Protein AF-A0A9D6CJR9-F1 (afdb_monomer)

Secondary structure (DSSP, 8-state):
--HHHHHHHHTT--GGGEEEEEEE-SS-TTSEEEEEEEEEEEETTEEEEEEEEEEEE--TT-TT--EEEEEEEEE-SSPPP-TTTT--------------

Radius of gyration: 18.56 Å; Cα contacts (8 Å, |Δi|>4): 143; chains: 1; bounding box: 64×43×35 Å

Sequence (100 aa):
MTRRAALDEITRLTTANYSSGPTADHSDPSKDVWVFGQVLEGTELGTVEVYIKLRLTQPAGAGRAAQGFVWSFHAAERPLRYPFRGGGRGGGGGGGRGGG

Mean predicted aligned error: 8.97 Å

Solvent-accessible surface area (backbone atoms only — not comparable to full-atom values): 6364 Å² total; per-residue (Å²): 138,54,74,66,59,52,51,59,53,61,74,65,63,48,69,55,25,33,44,50,62,79,38,65,30,93,92,43,67,94,38,53,30,35,34,33,42,46,80,44,71,84,44,101,82,39,71,43,50,31,36,33,34,35,31,74,43,68,57,88,89,44,80,90,50,66,52,76,46,78,78,43,78,44,75,45,93,58,91,82,57,39,86,59,54,78,86,68,96,80,81,86,76,90,82,82,89,88,88,136

Structure (mmCIF, N/CA/C/O backbone):
data_AF-A0A9D6CJR9-F1
#
_entry.id   AF-A0A9D6CJR9-F1
#
loop_
_atom_site.group_PDB
_atom_site.id
_atom_site.type_symbol
_atom_site.label_atom_id
_atom_site.label_alt_id
_atom_site.label_comp_id
_atom_site.label_asym_id
_atom_site.label_entity_id
_atom_site.label_seq_id
_atom_site.pdbx_PDB_ins_code
_atom_site.Cartn_x
_atom_site.Cartn_y
_atom_site.Cartn_z
_atom_site.occupancy
_atom_site.B_iso_or_equiv
_atom_site.auth_seq_id
_atom_site.auth_comp_id
_atom_site.auth_asym_id
_atom_site.auth_atom_id
_atom_site.pdbx_PDB_model_num
ATOM 1 N N . MET A 1 1 ? 4.309 7.241 15.537 1.00 69.69 1 MET A N 1
ATOM 2 C CA . MET A 1 1 ? 4.706 5.870 15.125 1.00 69.69 1 MET A CA 1
ATOM 3 C C . MET A 1 1 ? 6.213 5.826 14.896 1.00 69.69 1 MET A C 1
ATOM 5 O O . MET A 1 1 ? 6.743 6.753 14.296 1.00 69.69 1 MET A O 1
ATOM 9 N N . THR A 1 2 ? 6.917 4.802 15.388 1.00 83.62 2 THR A N 1
ATOM 10 C CA . THR A 1 2 ? 8.368 4.649 15.154 1.00 83.62 2 THR A CA 1
ATOM 11 C C . THR A 1 2 ? 8.640 3.942 13.823 1.00 83.62 2 THR A C 1
ATOM 13 O O . THR A 1 2 ? 7.790 3.214 13.311 1.00 83.62 2 THR A O 1
ATOM 16 N N . ARG A 1 3 ? 9.855 4.090 13.274 1.00 81.81 3 ARG A N 1
ATOM 17 C CA . ARG A 1 3 ? 10.273 3.393 12.041 1.00 81.81 3 ARG A CA 1
ATOM 18 C C . ARG A 1 3 ? 10.117 1.870 12.138 1.00 81.81 3 ARG A C 1
ATOM 20 O O . ARG A 1 3 ? 9.748 1.235 11.157 1.00 81.81 3 ARG A O 1
ATOM 27 N N . ARG A 1 4 ? 10.407 1.282 13.305 1.00 86.75 4 ARG A N 1
ATOM 28 C CA . ARG A 1 4 ? 10.284 -0.167 13.524 1.00 86.75 4 ARG A CA 1
ATOM 29 C C . ARG A 1 4 ? 8.828 -0.617 13.455 1.00 86.75 4 ARG A C 1
ATOM 31 O O . ARG A 1 4 ? 8.539 -1.545 12.714 1.00 86.75 4 ARG A O 1
ATOM 38 N N . ALA A 1 5 ? 7.936 0.096 14.141 1.00 84.31 5 ALA A N 1
ATOM 39 C CA . ALA A 1 5 ? 6.508 -0.191 14.088 1.00 84.31 5 ALA A CA 1
ATOM 40 C C . ALA A 1 5 ? 5.974 -0.107 12.648 1.00 84.31 5 ALA A C 1
ATOM 42 O O . ALA A 1 5 ? 5.208 -0.963 12.228 1.00 84.31 5 ALA A O 1
ATOM 43 N N . ALA A 1 6 ? 6.409 0.889 11.864 1.00 84.62 6 ALA A N 1
ATOM 44 C CA . ALA A 1 6 ? 5.978 1.023 10.469 1.00 84.62 6 ALA A CA 1
ATOM 45 C C . ALA A 1 6 ? 6.393 -0.182 9.614 1.00 84.62 6 ALA A C 1
ATOM 47 O O . ALA A 1 6 ? 5.610 -0.665 8.803 1.00 84.62 6 ALA A O 1
ATOM 48 N N . LEU A 1 7 ? 7.608 -0.702 9.817 1.00 87.31 7 LEU A N 1
ATOM 49 C CA . LEU A 1 7 ? 8.066 -1.914 9.136 1.00 87.31 7 LEU A CA 1
ATOM 50 C C . LEU A 1 7 ? 7.239 -3.142 9.530 1.00 87.31 7 LEU A C 1
ATOM 52 O O . LEU A 1 7 ? 6.897 -3.946 8.664 1.00 87.31 7 LEU A O 1
ATOM 56 N N . ASP A 1 8 ? 6.902 -3.277 10.812 1.00 90.06 8 ASP A N 1
ATOM 57 C CA . ASP A 1 8 ? 6.092 -4.396 11.300 1.00 90.06 8 ASP A CA 1
ATOM 58 C C . ASP A 1 8 ? 4.697 -4.391 10.662 1.00 90.06 8 ASP A C 1
ATOM 60 O O . ASP A 1 8 ? 4.220 -5.440 10.237 1.00 90.06 8 ASP A O 1
ATOM 64 N N . GLU A 1 9 ? 4.087 -3.219 10.485 1.00 90.81 9 GLU A N 1
ATOM 65 C CA . GLU A 1 9 ? 2.810 -3.098 9.771 1.00 90.81 9 GLU A CA 1
ATOM 66 C C . GLU A 1 9 ? 2.941 -3.364 8.264 1.00 90.81 9 GLU A C 1
ATOM 68 O O . GLU A 1 9 ? 2.171 -4.135 7.693 1.00 90.81 9 GLU A O 1
ATOM 73 N N . ILE A 1 10 ? 3.978 -2.832 7.612 1.00 90.75 10 ILE A N 1
ATOM 74 C CA . ILE A 1 10 ? 4.206 -3.038 6.171 1.00 90.75 10 ILE A CA 1
ATOM 75 C C . ILE A 1 10 ? 4.426 -4.518 5.835 1.00 90.75 10 ILE A C 1
ATOM 77 O O . ILE A 1 10 ? 3.963 -5.002 4.804 1.00 90.75 10 ILE A O 1
ATOM 81 N N . THR A 1 11 ? 5.105 -5.262 6.708 1.00 90.19 11 THR A N 1
ATOM 82 C CA . THR A 1 11 ? 5.322 -6.708 6.518 1.00 90.19 11 THR A CA 1
ATOM 83 C C . THR A 1 11 ? 4.067 -7.557 6.719 1.00 90.19 11 THR A C 1
ATOM 85 O O . THR A 1 11 ? 4.063 -8.724 6.330 1.00 90.19 11 THR A O 1
ATOM 88 N N . ARG A 1 12 ? 2.992 -6.986 7.273 1.00 91.19 12 ARG A N 1
ATOM 89 C CA . ARG A 1 12 ? 1.685 -7.640 7.440 1.00 91.19 12 ARG A CA 1
ATOM 90 C C . ARG A 1 12 ? 0.715 -7.349 6.299 1.00 91.19 12 ARG A C 1
ATOM 92 O O . ARG A 1 12 ? -0.387 -7.895 6.300 1.00 91.19 12 ARG A O 1
ATOM 99 N N . LEU A 1 13 ? 1.096 -6.503 5.339 1.00 92.44 13 LEU A N 1
ATOM 100 C CA . LEU A 1 13 ? 0.239 -6.173 4.207 1.00 92.44 13 LEU A CA 1
ATOM 101 C C . LEU A 1 13 ? -0.129 -7.424 3.410 1.00 92.44 13 LEU A C 1
ATOM 103 O O . LEU A 1 13 ? 0.707 -8.263 3.077 1.00 92.44 13 LEU A O 1
ATOM 107 N N . THR A 1 14 ? -1.405 -7.507 3.062 1.00 92.69 14 THR A N 1
ATOM 108 C CA . THR A 1 14 ? -1.977 -8.573 2.241 1.00 92.69 14 THR A CA 1
ATOM 109 C C . THR A 1 14 ? -2.626 -7.993 0.988 1.00 92.69 14 THR A C 1
ATOM 111 O O . THR A 1 14 ? -2.754 -6.779 0.823 1.00 92.69 14 THR A O 1
ATOM 114 N N . THR A 1 15 ? -3.115 -8.859 0.103 1.00 93.38 15 THR A N 1
ATOM 115 C CA . THR A 1 15 ? -3.911 -8.437 -1.060 1.00 93.38 15 THR A CA 1
ATOM 116 C C . THR A 1 15 ? -5.187 -7.692 -0.666 1.00 93.38 15 THR A C 1
ATOM 118 O O . THR A 1 15 ? -5.635 -6.834 -1.417 1.00 93.38 15 THR A O 1
ATOM 121 N N . ALA A 1 16 ? -5.749 -7.931 0.523 1.00 95.44 16 ALA A N 1
ATOM 122 C CA . ALA A 1 16 ? -6.908 -7.183 1.014 1.00 95.44 16 ALA A CA 1
ATOM 123 C C . ALA A 1 16 ? -6.576 -5.720 1.362 1.00 95.44 16 ALA A C 1
ATOM 125 O O . ALA A 1 16 ? -7.477 -4.884 1.418 1.00 95.44 16 ALA A O 1
ATOM 126 N N . ASN A 1 17 ? -5.295 -5.410 1.577 1.00 96.00 17 ASN A N 1
ATOM 127 C CA . ASN A 1 17 ? -4.800 -4.057 1.818 1.00 96.00 17 ASN A CA 1
ATOM 128 C C . ASN A 1 17 ? -4.498 -3.304 0.521 1.00 96.00 17 ASN A C 1
ATOM 130 O O . ASN A 1 17 ? -4.240 -2.107 0.559 1.00 96.00 17 ASN A O 1
ATOM 134 N N . TYR A 1 18 ? -4.487 -3.979 -0.627 1.00 95.81 18 TYR A N 1
ATOM 135 C CA . TYR A 1 18 ? -4.185 -3.334 -1.896 1.00 95.81 18 TYR A CA 1
ATOM 136 C C . TYR A 1 18 ? -5.289 -2.342 -2.277 1.00 95.81 18 TYR A C 1
ATOM 138 O O . TYR A 1 18 ? -6.476 -2.679 -2.244 1.00 95.81 18 TYR A O 1
ATOM 146 N N . SER A 1 19 ? -4.876 -1.139 -2.678 1.00 96.62 19 SER A N 1
ATOM 147 C CA . SER A 1 19 ? -5.767 -0.079 -3.146 1.00 96.62 19 SER A CA 1
ATOM 148 C C . SER A 1 19 ? -5.625 0.152 -4.650 1.00 96.62 19 SER A C 1
ATOM 150 O O . SER A 1 19 ? -6.606 0.079 -5.392 1.00 96.62 19 SER A O 1
ATOM 152 N N . SER A 1 20 ? -4.407 0.426 -5.124 1.00 95.44 20 SER A N 1
ATOM 153 C CA . SER A 1 20 ? -4.137 0.689 -6.543 1.00 95.44 20 SER A CA 1
ATOM 154 C C . SER A 1 20 ? -2.690 0.382 -6.934 1.00 95.44 20 SER A C 1
ATOM 156 O O . SER A 1 20 ? -1.813 0.233 -6.083 1.00 95.44 20 SER A O 1
ATOM 158 N N . GLY A 1 21 ? -2.443 0.279 -8.239 1.00 93.75 21 GLY A N 1
ATOM 159 C CA . GLY A 1 21 ? -1.145 -0.051 -8.814 1.00 93.75 21 GLY A CA 1
ATOM 160 C C . GLY A 1 21 ? -1.192 -1.294 -9.721 1.00 93.75 21 GLY A C 1
ATOM 161 O O . GLY A 1 21 ? -2.260 -1.832 -9.989 1.00 93.75 21 GLY A O 1
ATOM 162 N N . PRO A 1 22 ? -0.044 -1.775 -10.207 1.00 93.12 22 PRO A N 1
ATOM 163 C CA . PRO A 1 22 ? 1.152 -0.962 -10.385 1.00 93.12 22 PRO A CA 1
ATOM 164 C C . PRO A 1 22 ? 0.835 0.300 -11.201 1.00 93.12 22 PRO A C 1
ATOM 166 O O . PRO A 1 22 ? 0.043 0.269 -12.142 1.00 93.12 22 PRO A O 1
ATOM 169 N N . THR A 1 23 ? 1.417 1.426 -10.809 1.00 91.62 23 THR A N 1
ATOM 170 C CA . THR A 1 23 ? 1.452 2.643 -11.628 1.00 91.62 23 THR A CA 1
ATOM 171 C C . THR A 1 23 ? 2.899 3.054 -11.812 1.00 91.62 23 THR A C 1
ATOM 173 O O . THR A 1 23 ? 3.681 2.909 -10.873 1.00 91.62 23 THR A O 1
ATOM 176 N N . ALA A 1 24 ? 3.232 3.603 -12.979 1.00 89.56 24 ALA A N 1
ATOM 177 C CA . ALA A 1 24 ? 4.545 4.186 -13.211 1.00 89.56 24 ALA A CA 1
ATOM 178 C C . ALA A 1 24 ? 4.818 5.277 -12.175 1.00 89.56 24 ALA A C 1
ATOM 180 O O . ALA A 1 24 ? 3.949 6.107 -11.879 1.00 89.56 24 ALA A O 1
ATOM 181 N N . ASP A 1 25 ? 6.016 5.270 -11.608 1.00 84.56 25 ASP A N 1
ATOM 182 C CA . ASP A 1 25 ? 6.386 6.310 -10.681 1.00 84.56 25 ASP A CA 1
ATOM 183 C C . ASP A 1 25 ? 6.629 7.651 -11.392 1.00 84.56 25 ASP A C 1
ATOM 185 O O . ASP A 1 25 ? 7.233 7.718 -12.460 1.00 84.56 25 ASP A O 1
ATOM 189 N N . HIS A 1 26 ? 6.172 8.741 -10.773 1.00 81.19 26 HIS A N 1
ATOM 190 C CA . HIS A 1 26 ? 6.290 10.089 -11.328 1.00 81.19 26 HIS A CA 1
ATOM 191 C C . HIS A 1 26 ? 7.740 10.556 -11.503 1.00 81.19 26 HIS A C 1
ATOM 193 O O . HIS A 1 26 ? 8.031 11.288 -12.446 1.00 81.19 26 HIS A O 1
ATOM 199 N N . SER A 1 27 ? 8.633 10.163 -10.595 1.00 81.38 27 SER A N 1
ATOM 200 C CA . SER A 1 27 ? 10.048 10.535 -10.621 1.00 81.38 27 SER A CA 1
ATOM 201 C C . SER A 1 27 ? 10.868 9.605 -11.511 1.00 81.38 27 SER A C 1
ATOM 203 O O . SER A 1 27 ? 11.939 9.988 -11.977 1.00 81.38 27 SER A O 1
ATOM 205 N N . ASP A 1 28 ? 10.395 8.377 -11.723 1.00 82.00 28 ASP A N 1
ATOM 206 C CA . ASP A 1 28 ? 11.049 7.391 -12.577 1.00 82.00 28 ASP A CA 1
ATOM 207 C C . ASP A 1 28 ? 10.020 6.422 -13.187 1.00 82.00 28 ASP A C 1
ATOM 209 O O . ASP A 1 28 ? 9.670 5.414 -12.563 1.00 82.00 28 ASP A O 1
ATOM 213 N N . PRO A 1 29 ? 9.578 6.677 -14.431 1.00 86.00 29 PRO A N 1
ATOM 214 C CA . PRO A 1 29 ? 8.568 5.859 -15.096 1.00 86.00 29 PRO A CA 1
ATOM 215 C C . PRO A 1 29 ? 8.984 4.405 -15.347 1.00 86.00 29 PRO A C 1
ATOM 217 O O . PRO A 1 29 ? 8.133 3.585 -15.677 1.00 86.00 29 PRO A O 1
ATOM 220 N N . SER A 1 30 ? 10.271 4.063 -15.202 1.00 84.69 30 SER A N 1
ATOM 221 C CA . SER A 1 30 ? 10.749 2.676 -15.307 1.00 84.69 30 SER A CA 1
ATOM 222 C C . SER A 1 30 ? 10.434 1.835 -14.065 1.00 84.69 30 SER A C 1
ATOM 224 O O . SER A 1 30 ? 10.711 0.634 -14.032 1.00 84.69 30 SER A O 1
ATOM 226 N N . LYS A 1 31 ? 9.896 2.464 -13.016 1.00 85.06 31 LYS A N 1
ATOM 227 C CA . LYS A 1 31 ? 9.611 1.842 -11.728 1.00 85.06 31 LYS A CA 1
ATOM 228 C C . LYS A 1 31 ? 8.114 1.801 -11.487 1.00 85.06 31 LYS A C 1
ATOM 230 O O . LYS A 1 31 ? 7.447 2.829 -11.518 1.00 85.06 31 LYS A O 1
ATOM 235 N N . ASP A 1 32 ? 7.629 0.625 -11.120 1.00 92.75 32 ASP A N 1
ATOM 236 C CA . ASP A 1 32 ? 6.262 0.464 -10.651 1.00 92.75 32 ASP A CA 1
ATOM 237 C C . ASP A 1 32 ? 6.151 0.758 -9.155 1.00 92.75 32 ASP A C 1
ATOM 239 O O . ASP A 1 32 ? 6.999 0.370 -8.342 1.00 92.75 32 ASP A O 1
ATOM 243 N N . VAL A 1 33 ? 5.071 1.437 -8.789 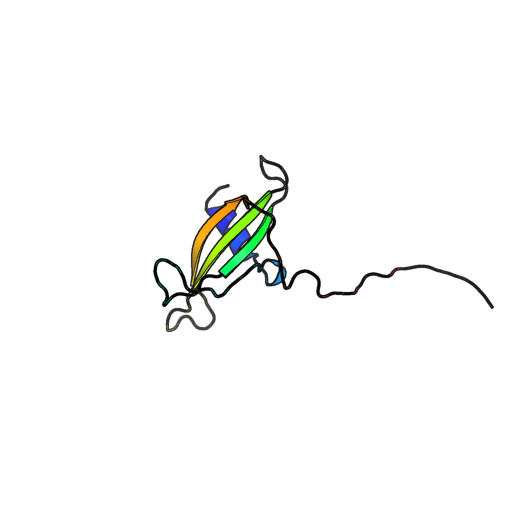1.00 94.56 33 VAL A N 1
ATOM 244 C CA . VAL A 1 33 ? 4.676 1.689 -7.405 1.00 94.56 33 VAL A CA 1
ATOM 245 C C . VAL A 1 33 ? 3.268 1.173 -7.160 1.00 94.56 33 VAL A C 1
ATOM 247 O O . VAL A 1 33 ? 2.391 1.228 -8.024 1.00 94.56 33 VAL A O 1
ATOM 250 N N . TRP A 1 34 ? 3.059 0.687 -5.945 1.00 95.25 34 TRP A N 1
ATOM 251 C CA . TRP A 1 34 ? 1.783 0.195 -5.457 1.00 95.25 34 TRP A CA 1
ATOM 252 C C . TRP A 1 34 ? 1.336 1.030 -4.272 1.00 95.25 34 TRP A C 1
ATOM 254 O O . TRP A 1 34 ? 2.150 1.496 -3.467 1.00 95.25 34 TRP A O 1
ATOM 264 N N . VAL A 1 35 ? 0.023 1.176 -4.161 1.00 96.38 35 VAL A N 1
ATOM 265 C CA . VAL A 1 35 ? -0.642 1.809 -3.035 1.00 96.38 35 VAL A CA 1
ATOM 266 C C . VAL A 1 35 ? -1.383 0.745 -2.251 1.00 96.38 35 VAL A C 1
ATOM 268 O O . VAL A 1 35 ? -2.245 0.033 -2.776 1.00 96.38 35 VAL A O 1
ATOM 271 N N . PHE A 1 36 ? -1.071 0.691 -0.968 1.00 96.62 36 PHE A N 1
ATOM 272 C CA . PHE A 1 36 ? -1.774 -0.095 0.023 1.00 96.62 36 PHE A CA 1
ATOM 273 C C . PHE A 1 36 ? -2.408 0.831 1.054 1.00 96.62 36 PHE A C 1
ATOM 275 O O . PHE A 1 36 ? -1.946 1.949 1.288 1.00 96.62 36 PHE A O 1
ATOM 282 N N . GLY A 1 37 ? -3.467 0.333 1.671 1.00 96.12 37 GLY A N 1
ATOM 2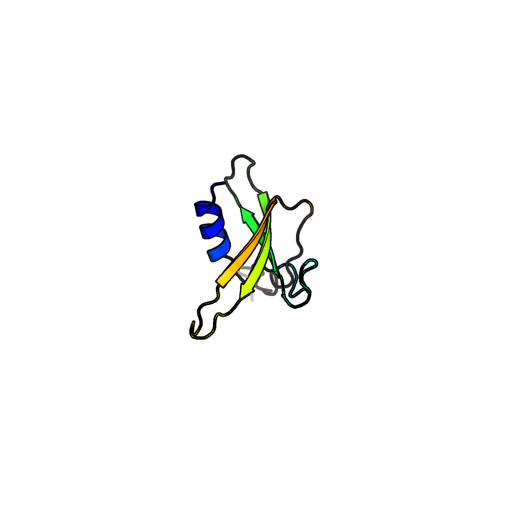83 C CA . GLY A 1 37 ? -4.114 0.947 2.809 1.00 96.12 37 GLY A CA 1
ATOM 284 C C . GLY A 1 37 ? -4.241 -0.033 3.966 1.00 96.12 37 GLY A C 1
ATOM 285 O O . GLY A 1 37 ? -4.442 -1.239 3.777 1.00 96.12 37 GLY A O 1
ATOM 286 N N . GLN A 1 38 ? -4.112 0.476 5.182 1.00 94.50 38 GLN A N 1
ATOM 287 C CA . GLN A 1 38 ? -4.267 -0.330 6.386 1.00 94.50 38 GLN A CA 1
ATOM 288 C C . GLN A 1 38 ? -4.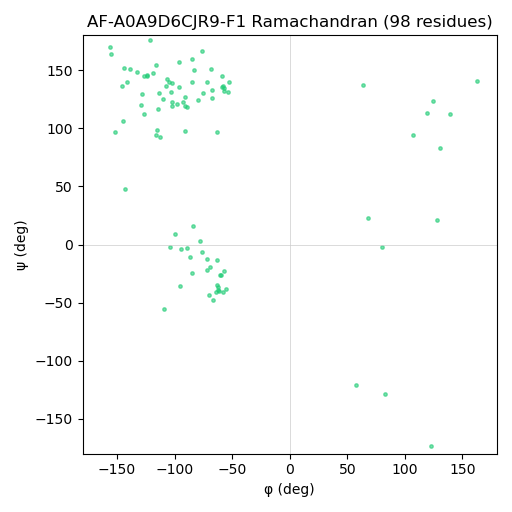987 0.472 7.460 1.00 94.50 38 GLN A C 1
ATOM 290 O O . GLN A 1 38 ? -4.738 1.658 7.628 1.00 94.50 38 GLN A O 1
ATOM 295 N N . VAL A 1 39 ? -5.890 -0.179 8.188 1.00 93.31 39 VAL A N 1
ATOM 296 C CA . VAL A 1 39 ? -6.527 0.425 9.358 1.00 93.31 39 VAL A CA 1
ATOM 297 C C . VAL A 1 39 ? -5.685 0.065 10.573 1.00 93.31 39 VAL A C 1
ATOM 299 O O . VAL A 1 39 ? -5.494 -1.117 10.857 1.00 93.31 39 VAL A O 1
ATOM 302 N N . LEU A 1 40 ? -5.160 1.081 11.250 1.00 91.25 40 LEU A N 1
ATOM 303 C CA . LEU A 1 40 ? -4.434 0.947 12.504 1.00 91.25 40 LEU A CA 1
ATOM 304 C C . LEU A 1 40 ? -5.365 1.354 13.642 1.00 91.25 40 LEU A C 1
ATOM 306 O O . LEU A 1 40 ? -5.844 2.486 13.687 1.00 91.25 40 LEU A O 1
ATOM 310 N N . GLU A 1 41 ? -5.623 0.424 14.550 1.00 90.19 41 GLU A N 1
ATOM 311 C CA . GLU A 1 41 ? -6.413 0.658 15.758 1.00 90.19 41 GLU A CA 1
ATOM 312 C C . GLU A 1 41 ? -5.490 0.947 16.949 1.00 90.19 41 GLU A C 1
ATOM 314 O O . GLU A 1 41 ? -4.318 0.568 16.950 1.00 90.19 41 GLU A O 1
ATOM 319 N N . GLY A 1 42 ? -6.011 1.623 17.977 1.00 84.81 42 GLY A N 1
ATOM 320 C CA . GLY A 1 42 ? -5.262 1.873 19.214 1.00 84.81 42 GLY A CA 1
ATOM 321 C C . GLY A 1 42 ? -4.079 2.835 19.059 1.00 84.81 42 GLY A C 1
ATOM 322 O O . GLY A 1 42 ? -3.145 2.796 19.857 1.00 84.81 42 GLY A O 1
ATOM 323 N N . THR A 1 43 ? -4.096 3.693 18.037 1.00 82.88 43 THR A N 1
ATOM 324 C CA . THR A 1 43 ? -3.114 4.777 17.910 1.00 82.88 43 THR A CA 1
ATOM 325 C C . THR A 1 43 ? -3.447 5.915 18.882 1.00 82.88 43 THR A C 1
ATOM 327 O O . THR A 1 43 ? -4.561 5.991 19.398 1.00 82.88 43 THR A O 1
ATOM 330 N N . GLU A 1 44 ? -2.518 6.854 19.097 1.00 83.00 44 GLU A N 1
ATOM 331 C CA . GLU A 1 44 ? -2.781 8.077 19.884 1.00 83.00 44 GLU A CA 1
ATOM 332 C C . GLU A 1 44 ? -3.961 8.903 19.333 1.00 83.00 44 GLU A C 1
ATOM 334 O O . GLU A 1 44 ? -4.586 9.664 20.064 1.00 83.00 44 GLU A O 1
ATOM 339 N N . LEU A 1 45 ? -4.286 8.725 18.048 1.00 80.06 45 LEU A N 1
ATOM 340 C CA . LEU A 1 45 ? -5.402 9.370 17.356 1.00 80.06 45 LEU A CA 1
ATOM 341 C C . LEU A 1 45 ? -6.636 8.450 17.243 1.00 80.06 45 LEU A C 1
ATOM 343 O O . LEU A 1 45 ? -7.581 8.771 16.526 1.00 80.06 45 LEU A O 1
ATOM 347 N N . GLY A 1 46 ? -6.635 7.297 17.919 1.00 88.88 46 GLY A N 1
ATOM 348 C CA . GLY A 1 46 ? -7.671 6.271 17.814 1.00 88.88 46 GLY A CA 1
ATOM 349 C C . GLY A 1 46 ? -7.464 5.350 16.610 1.00 88.88 46 GLY A C 1
ATOM 350 O O . GLY A 1 46 ? -6.382 4.784 16.431 1.00 88.88 46 GLY A O 1
ATOM 351 N N . THR A 1 47 ? -8.511 5.176 15.802 1.00 91.75 47 THR A N 1
ATOM 352 C CA . THR A 1 47 ? -8.478 4.365 14.577 1.00 91.75 47 THR A CA 1
ATOM 353 C C . THR A 1 47 ? -8.145 5.239 13.374 1.00 91.75 47 THR A C 1
ATOM 355 O O . THR A 1 47 ? -8.867 6.189 13.080 1.00 91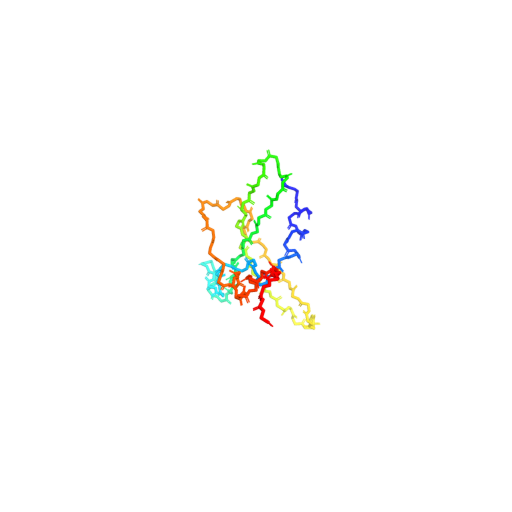.75 47 THR A O 1
ATOM 358 N N . VAL A 1 48 ? -7.072 4.904 12.657 1.00 93.38 48 VAL A N 1
ATOM 359 C CA . VAL A 1 48 ? -6.578 5.675 11.506 1.00 93.38 48 VAL A CA 1
ATOM 360 C C . VAL A 1 48 ? -6.387 4.757 10.305 1.00 93.38 48 VAL A C 1
ATOM 362 O O . VAL A 1 48 ? -5.716 3.731 10.397 1.00 93.38 48 VAL A O 1
ATOM 365 N N . GLU A 1 49 ? -6.942 5.138 9.155 1.00 95.00 49 GLU A N 1
ATOM 366 C CA . GLU A 1 49 ? -6.569 4.542 7.871 1.00 95.00 49 GLU A CA 1
ATOM 367 C C . GLU A 1 49 ? -5.262 5.178 7.391 1.00 95.00 49 GLU A C 1
ATOM 369 O O . GLU A 1 49 ? -5.170 6.399 7.279 1.00 95.00 49 GLU A O 1
ATOM 374 N N . VAL A 1 50 ? -4.240 4.367 7.126 1.00 95.19 50 VAL A N 1
ATOM 375 C CA . VAL A 1 50 ? -2.950 4.826 6.607 1.00 95.19 50 VAL A CA 1
ATOM 376 C C . VAL A 1 50 ? -2.828 4.556 5.117 1.00 95.19 50 VAL A C 1
ATOM 378 O O . VAL A 1 50 ? -3.203 3.490 4.633 1.00 95.19 50 VAL A O 1
ATOM 381 N N . TYR A 1 51 ? -2.262 5.523 4.404 1.00 95.88 51 TYR A N 1
ATOM 382 C CA . TYR A 1 51 ? -1.825 5.422 3.022 1.00 95.88 51 TYR A CA 1
ATOM 383 C C . TYR A 1 51 ? -0.364 4.979 2.976 1.00 95.88 51 TYR A C 1
ATOM 385 O O . TYR A 1 51 ? 0.505 5.598 3.601 1.00 95.88 51 TYR A O 1
ATOM 393 N N . ILE A 1 52 ? -0.091 3.921 2.215 1.00 95.75 52 ILE A N 1
ATOM 394 C CA . ILE A 1 52 ? 1.241 3.337 2.076 1.00 95.75 52 ILE A CA 1
ATOM 395 C C . ILE A 1 52 ? 1.581 3.240 0.590 1.00 95.75 52 ILE A C 1
ATOM 397 O O . ILE A 1 52 ? 0.997 2.436 -0.136 1.00 95.75 52 ILE A O 1
ATOM 401 N N . LYS A 1 53 ? 2.561 4.024 0.137 1.00 94.50 53 LYS A N 1
ATOM 402 C CA . LYS A 1 53 ? 3.119 3.927 -1.220 1.00 94.50 53 LYS A CA 1
ATOM 403 C C . LYS A 1 53 ? 4.448 3.193 -1.158 1.00 94.50 53 LYS A C 1
ATOM 405 O O . LYS A 1 53 ? 5.362 3.643 -0.462 1.00 94.50 53 LYS A O 1
ATOM 410 N N . LEU A 1 54 ? 4.575 2.088 -1.889 1.00 93.31 54 LEU A N 1
ATOM 411 C CA . LEU A 1 54 ? 5.805 1.300 -1.918 1.00 93.31 54 LEU A CA 1
ATOM 412 C C . LEU A 1 54 ? 6.165 0.808 -3.318 1.00 93.31 54 LEU A C 1
ATOM 414 O O . LEU A 1 54 ? 5.303 0.557 -4.157 1.00 93.31 54 LEU A O 1
ATOM 418 N N . ARG A 1 55 ? 7.466 0.641 -3.545 1.00 91.62 55 ARG A N 1
ATOM 419 C CA . ARG A 1 55 ? 8.046 -0.029 -4.711 1.00 91.62 55 ARG A CA 1
ATOM 420 C C . ARG A 1 55 ? 8.598 -1.380 -4.289 1.00 91.62 55 ARG A C 1
ATOM 422 O O . ARG A 1 55 ? 9.311 -1.452 -3.290 1.00 91.62 55 ARG A O 1
ATOM 429 N N . LEU A 1 56 ? 8.355 -2.413 -5.087 1.00 88.44 56 LEU A N 1
ATOM 430 C CA . LEU A 1 56 ? 8.999 -3.715 -4.939 1.00 88.44 56 LEU A CA 1
ATOM 431 C C . LEU A 1 56 ? 10.063 -3.898 -6.019 1.00 88.44 56 LEU A C 1
ATOM 433 O O . LEU A 1 56 ? 9.878 -3.526 -7.174 1.00 88.44 56 LEU A O 1
ATOM 437 N N . THR A 1 57 ? 11.192 -4.473 -5.631 1.00 87.25 57 THR A N 1
ATOM 438 C CA . THR A 1 57 ? 12.244 -4.914 -6.548 1.00 87.25 57 THR A CA 1
ATOM 439 C C . TH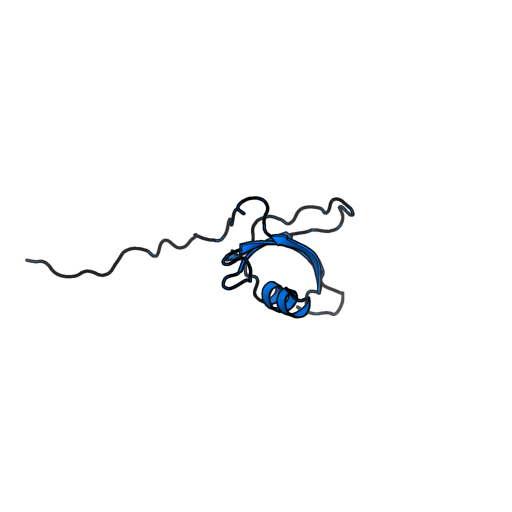R A 1 57 ? 12.672 -6.316 -6.176 1.00 87.25 57 THR A C 1
ATOM 441 O O . THR A 1 57 ? 12.643 -6.673 -5.003 1.00 87.25 57 THR A O 1
ATOM 444 N N . GLN A 1 58 ? 13.088 -7.108 -7.154 1.00 87.12 58 GLN A N 1
ATOM 445 C CA . GLN A 1 58 ? 13.649 -8.432 -6.919 1.00 87.12 58 GLN A CA 1
ATOM 446 C C . GLN A 1 58 ? 15.114 -8.404 -7.364 1.00 87.12 58 GLN A C 1
ATOM 448 O O . GLN A 1 58 ? 15.380 -8.464 -8.565 1.00 87.12 58 GLN A O 1
ATOM 453 N N . PRO A 1 59 ? 16.068 -8.226 -6.432 1.00 83.38 59 PRO A N 1
ATOM 454 C CA . PRO A 1 59 ? 17.482 -8.191 -6.781 1.00 83.38 59 PRO A CA 1
ATOM 455 C C . PRO A 1 59 ? 17.916 -9.496 -7.460 1.00 83.38 59 PRO A C 1
ATOM 457 O O . PRO A 1 59 ? 17.448 -10.582 -7.106 1.00 83.38 59 PRO A O 1
ATOM 460 N N . ALA A 1 60 ? 18.837 -9.401 -8.420 1.00 85.75 60 ALA A N 1
ATOM 461 C CA . ALA A 1 60 ? 19.406 -10.581 -9.062 1.00 85.75 60 ALA A CA 1
ATOM 462 C C . ALA A 1 60 ? 20.048 -11.500 -8.007 1.00 85.75 60 ALA A C 1
ATOM 464 O O . ALA A 1 60 ? 20.775 -11.040 -7.129 1.00 85.75 60 ALA A O 1
ATOM 465 N N . GLY A 1 61 ? 19.749 -12.799 -8.071 1.00 85.25 61 GLY A N 1
ATOM 466 C CA . GLY A 1 61 ? 20.252 -13.784 -7.107 1.00 85.25 61 GLY A CA 1
ATOM 467 C C . GLY A 1 61 ? 19.504 -13.841 -5.767 1.00 85.25 61 GLY A C 1
ATOM 468 O O . GLY A 1 61 ? 19.801 -14.718 -4.963 1.00 85.25 61 GLY A O 1
ATOM 469 N N . ALA A 1 62 ? 18.492 -12.995 -5.529 1.00 80.25 62 ALA A N 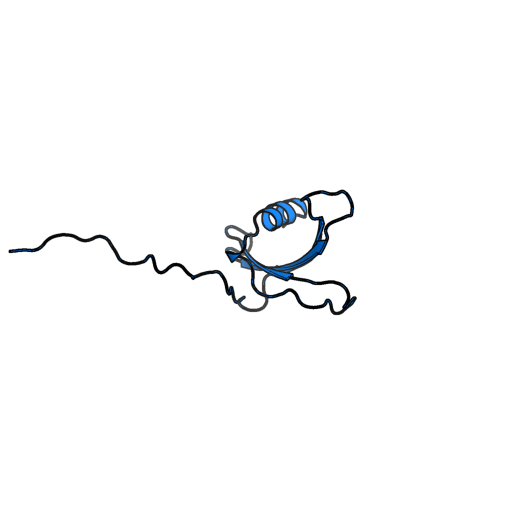1
ATOM 470 C CA . ALA A 1 62 ? 17.715 -12.998 -4.280 1.00 80.25 62 ALA A CA 1
ATOM 471 C C . ALA A 1 62 ? 16.653 -14.118 -4.189 1.00 80.25 62 ALA A C 1
ATOM 473 O O . ALA A 1 62 ? 15.888 -14.190 -3.225 1.00 80.25 62 ALA A O 1
ATOM 474 N N . GLY A 1 63 ? 16.570 -15.003 -5.188 1.00 85.75 63 GLY A N 1
ATOM 475 C CA . GLY A 1 63 ? 15.553 -16.053 -5.237 1.00 85.75 63 GLY A CA 1
ATOM 476 C C . GLY A 1 63 ? 14.143 -15.457 -5.196 1.00 85.75 63 GLY A C 1
ATOM 477 O O . GLY A 1 63 ? 13.789 -14.670 -6.068 1.00 85.75 63 GLY A O 1
ATOM 478 N N . ARG A 1 64 ? 13.346 -15.828 -4.183 1.00 81.88 64 ARG A N 1
ATOM 479 C CA . ARG A 1 64 ? 11.980 -15.307 -3.955 1.00 81.88 64 ARG A CA 1
ATOM 480 C C . ARG A 1 64 ? 11.928 -14.049 -3.079 1.00 81.88 64 ARG A C 1
ATOM 482 O O . ARG A 1 64 ? 10.839 -13.534 -2.842 1.00 81.88 64 ARG A O 1
ATOM 489 N N . ALA A 1 65 ? 13.058 -13.580 -2.556 1.00 82.25 65 ALA A N 1
ATOM 490 C CA . ALA A 1 65 ? 13.074 -12.39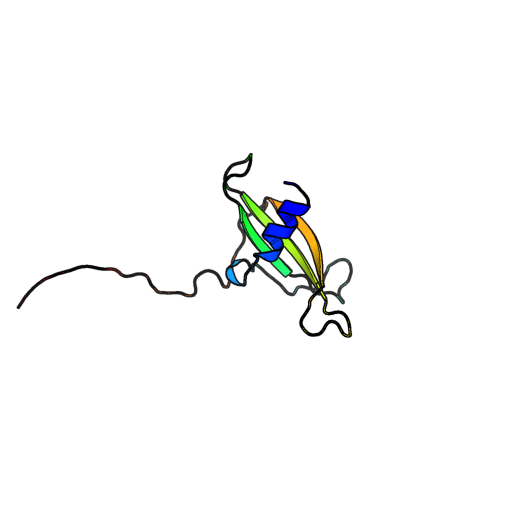6 -1.709 1.00 82.25 65 ALA A CA 1
ATOM 491 C C . ALA A 1 65 ? 12.909 -11.129 -2.560 1.00 82.25 65 ALA A C 1
ATOM 493 O O . ALA A 1 65 ? 13.623 -10.922 -3.542 1.00 82.25 65 ALA A O 1
ATOM 494 N N . ALA A 1 66 ? 11.975 -10.272 -2.152 1.00 83.94 66 ALA A N 1
ATOM 495 C CA . ALA A 1 66 ? 11.787 -8.946 -2.720 1.00 83.94 66 ALA A CA 1
ATOM 496 C C . ALA A 1 66 ? 12.292 -7.881 -1.739 1.00 83.94 66 ALA A C 1
ATOM 498 O O . ALA A 1 66 ? 12.116 -7.991 -0.526 1.00 83.94 66 ALA A O 1
ATOM 499 N N . GLN A 1 67 ? 12.899 -6.829 -2.274 1.00 87.62 67 GLN A N 1
ATOM 500 C CA . GLN A 1 67 ? 13.269 -5.625 -1.548 1.00 87.62 67 GLN A CA 1
ATOM 501 C C . GLN A 1 67 ? 12.202 -4.550 -1.771 1.00 87.62 67 GLN A C 1
ATOM 503 O O . GLN A 1 67 ? 11.951 -4.135 -2.906 1.00 87.62 67 GLN A O 1
ATOM 508 N N . GLY A 1 68 ? 11.592 -4.095 -0.675 1.00 88.00 68 GLY A N 1
ATOM 509 C CA . GLY A 1 68 ? 10.603 -3.022 -0.666 1.00 88.00 68 GLY A CA 1
ATOM 510 C C . GLY A 1 68 ? 11.211 -1.661 -0.324 1.00 88.00 68 GLY A C 1
ATOM 511 O O . GLY A 1 68 ? 11.986 -1.541 0.624 1.00 88.00 68 GLY A O 1
ATOM 512 N N . PHE A 1 69 ? 10.823 -0.627 -1.066 1.00 89.75 69 PHE A N 1
ATOM 513 C CA . PHE A 1 69 ? 11.129 0.773 -0.773 1.00 89.75 69 PHE A CA 1
ATOM 514 C C . PHE A 1 69 ? 9.830 1.506 -0.451 1.00 89.75 69 PHE A C 1
ATOM 516 O O . PHE A 1 69 ? 8.962 1.621 -1.312 1.00 89.75 69 PHE A O 1
ATOM 523 N N . VAL A 1 70 ? 9.703 2.011 0.775 1.00 91.75 70 VAL A N 1
ATOM 524 C CA . VAL A 1 70 ? 8.524 2.760 1.231 1.00 91.75 70 VAL A CA 1
ATOM 525 C C . VAL A 1 70 ? 8.736 4.230 0.916 1.00 91.75 70 VAL A C 1
ATOM 527 O O . VAL A 1 70 ? 9.691 4.837 1.393 1.00 91.75 70 VAL A O 1
ATOM 530 N N . TRP A 1 71 ? 7.866 4.784 0.085 1.00 88.88 71 TRP A N 1
ATOM 531 C CA . TRP A 1 71 ? 7.942 6.170 -0.369 1.00 88.88 71 TRP A CA 1
ATOM 532 C C . TRP A 1 71 ? 7.083 7.090 0.482 1.00 88.88 71 TRP A C 1
ATOM 534 O O . TRP A 1 71 ? 7.444 8.239 0.720 1.00 88.88 71 TRP A O 1
ATOM 544 N N . SER A 1 72 ? 5.939 6.589 0.940 1.00 91.12 72 SER A N 1
ATOM 545 C CA . SER A 1 72 ? 5.003 7.361 1.750 1.00 91.12 72 SER A CA 1
ATOM 546 C C . SER A 1 72 ? 4.327 6.443 2.754 1.00 91.12 72 SER A C 1
ATOM 548 O O . SER A 1 72 ? 3.927 5.333 2.405 1.00 91.12 72 SER A O 1
ATOM 550 N N . PHE A 1 73 ? 4.225 6.920 3.992 1.00 92.50 73 PHE A N 1
ATOM 551 C CA . PHE A 1 73 ? 3.475 6.298 5.076 1.00 92.50 73 PHE A CA 1
ATOM 552 C C . PHE A 1 73 ? 2.877 7.427 5.914 1.00 92.50 73 PHE A C 1
ATOM 554 O O . PHE A 1 73 ? 3.603 8.111 6.637 1.00 92.50 73 PHE A O 1
ATOM 561 N N . HIS A 1 74 ? 1.574 7.655 5.800 1.00 92.44 74 HIS A N 1
ATOM 562 C CA . HIS A 1 74 ? 0.872 8.703 6.547 1.00 92.44 74 HIS A CA 1
ATOM 563 C C . HIS A 1 74 ? -0.616 8.373 6.676 1.00 92.44 74 HIS A C 1
ATOM 565 O O . HIS A 1 74 ? -1.101 7.445 6.035 1.00 92.44 74 HIS A O 1
ATOM 571 N N . ALA A 1 75 ? -1.351 9.126 7.498 1.00 93.88 7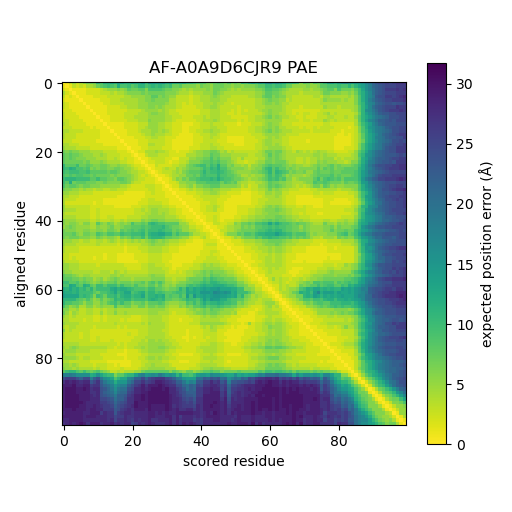5 ALA A N 1
ATOM 572 C CA . ALA A 1 75 ? -2.809 9.034 7.531 1.00 93.88 75 ALA A CA 1
ATOM 573 C C . ALA A 1 75 ? -3.389 9.33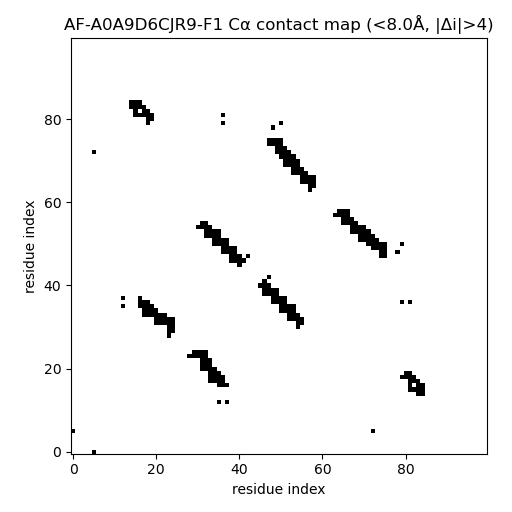2 6.138 1.00 93.88 75 ALA A C 1
ATOM 575 O O . ALA A 1 75 ? -2.938 10.255 5.456 1.00 93.88 75 ALA A O 1
ATOM 576 N N . ALA A 1 76 ? -4.363 8.539 5.705 1.00 94.81 76 ALA A N 1
ATOM 577 C CA . ALA A 1 76 ? -5.029 8.729 4.431 1.00 94.81 76 ALA A CA 1
ATOM 578 C C . ALA A 1 76 ? -5.857 10.023 4.468 1.00 94.81 76 ALA A C 1
ATOM 580 O O . ALA A 1 76 ? -6.700 10.217 5.339 1.00 94.81 76 ALA A O 1
ATOM 581 N N . GLU A 1 77 ? -5.624 10.912 3.503 1.00 94.94 77 GLU A N 1
ATOM 582 C CA . GLU A 1 77 ? -6.363 12.179 3.387 1.00 94.94 77 GLU A CA 1
ATOM 583 C C . GLU A 1 77 ? -7.810 11.968 2.918 1.00 94.94 77 GLU A C 1
ATOM 585 O O . GLU A 1 77 ? -8.673 12.826 3.102 1.00 94.94 77 GLU A O 1
ATOM 590 N N . ARG A 1 78 ? -8.071 10.829 2.268 1.00 93.94 78 ARG A N 1
ATOM 591 C CA . ARG A 1 78 ? -9.379 10.399 1.771 1.00 93.94 78 ARG A CA 1
ATOM 592 C C . ARG A 1 78 ? -9.509 8.881 1.917 1.00 93.94 78 ARG A C 1
ATOM 594 O O . ARG A 1 78 ? -8.484 8.206 1.807 1.00 93.94 78 ARG A O 1
ATOM 601 N N . PRO A 1 79 ? -10.737 8.350 2.072 1.00 93.88 79 PRO A N 1
ATOM 602 C CA . PRO A 1 79 ? -10.965 6.912 2.134 1.00 93.88 79 PRO A CA 1
ATOM 603 C C . PRO A 1 79 ? -10.361 6.173 0.937 1.00 93.88 79 PRO A C 1
ATOM 605 O O . PRO A 1 79 ? -10.581 6.563 -0.217 1.00 93.88 79 PRO A O 1
ATOM 608 N N . LEU A 1 80 ? -9.625 5.096 1.204 1.00 95.25 80 LEU A N 1
ATOM 609 C CA . LEU A 1 80 ? -9.058 4.244 0.160 1.00 95.25 80 LEU A CA 1
ATOM 610 C C . LEU A 1 80 ? -10.078 3.222 -0.347 1.00 95.25 80 LEU A C 1
ATOM 612 O O . LEU A 1 80 ? -10.977 2.772 0.365 1.00 95.25 80 LEU A O 1
ATOM 616 N N . ARG A 1 81 ? -9.934 2.837 -1.617 1.00 95.19 81 ARG A N 1
ATOM 617 C CA . ARG A 1 81 ? -10.759 1.800 -2.242 1.00 95.19 81 ARG A CA 1
ATOM 618 C C . ARG A 1 81 ? -9.946 0.525 -2.330 1.00 95.19 81 ARG A C 1
ATOM 620 O O . ARG A 1 81 ? -8.851 0.562 -2.860 1.00 95.19 81 ARG A O 1
ATOM 627 N N . TYR A 1 82 ? -10.520 -0.595 -1.904 1.00 95.50 82 TYR A N 1
ATOM 628 C CA . TYR A 1 82 ? -9.827 -1.881 -1.832 1.00 95.50 82 TYR A CA 1
ATOM 629 C C . TYR A 1 82 ? -10.455 -2.902 -2.790 1.00 95.50 82 TYR A C 1
ATOM 631 O O . TYR A 1 82 ? -11.423 -3.566 -2.418 1.00 95.50 82 TYR A O 1
ATOM 639 N N . PRO A 1 83 ? -9.942 -3.058 -4.024 1.00 94.19 83 PRO A N 1
ATOM 640 C CA . PRO A 1 83 ? -10.573 -3.891 -5.053 1.00 94.19 83 PRO A CA 1
ATOM 641 C C . PRO A 1 83 ? -10.720 -5.366 -4.670 1.00 94.19 83 PRO A C 1
ATOM 643 O O . PRO A 1 83 ? -11.615 -6.043 -5.166 1.00 94.19 83 PRO A O 1
ATOM 646 N N . PHE A 1 84 ? -9.851 -5.860 -3.787 1.00 91.38 84 PHE A N 1
ATOM 647 C CA . PHE A 1 84 ? -9.816 -7.264 -3.376 1.00 91.38 84 PHE A CA 1
ATOM 648 C C . PHE A 1 84 ? -10.405 -7.505 -1.981 1.00 91.38 84 PHE A C 1
ATOM 650 O O . PHE A 1 84 ? -10.498 -8.648 -1.531 1.00 91.38 84 PHE A O 1
ATOM 657 N N . ARG A 1 85 ? -10.841 -6.447 -1.288 1.00 87.62 85 ARG A N 1
ATOM 658 C CA . ARG A 1 85 ? -11.502 -6.545 0.015 1.00 87.62 85 ARG A CA 1
ATOM 659 C C . ARG A 1 85 ? -13.009 -6.660 -0.225 1.00 87.62 85 ARG A C 1
ATOM 661 O O . ARG A 1 85 ? -13.670 -5.657 -0.459 1.00 87.62 85 ARG A O 1
ATOM 668 N N . GLY A 1 86 ? -13.548 -7.884 -0.198 1.00 65.81 86 GLY A N 1
ATOM 669 C CA . GLY A 1 86 ? -15.003 -8.112 -0.295 1.00 65.81 86 GLY A CA 1
ATOM 670 C C . GLY A 1 86 ? -15.504 -9.108 -1.351 1.00 65.81 86 GLY A C 1
ATOM 671 O O . GLY A 1 86 ? -16.679 -9.070 -1.696 1.00 65.81 86 GLY A O 1
ATOM 672 N N . GLY A 1 87 ? -14.671 -10.032 -1.839 1.00 48.28 87 GLY A N 1
ATOM 673 C CA . GLY A 1 87 ? -15.092 -11.122 -2.739 1.00 48.28 87 GLY A CA 1
ATOM 674 C C . GLY A 1 87 ? -15.668 -12.371 -2.054 1.00 48.28 87 GLY A C 1
ATOM 675 O O . GLY A 1 87 ? -15.737 -13.422 -2.682 1.00 48.28 87 GLY A O 1
ATOM 676 N N . GLY A 1 88 ? -16.054 -12.291 -0.778 1.00 37.75 88 GLY A N 1
ATOM 677 C CA . GLY A 1 88 ? -16.688 -13.386 -0.045 1.00 37.75 88 GLY A CA 1
ATOM 678 C C . GLY A 1 88 ? -18.134 -13.055 0.296 1.00 37.75 88 GLY A C 1
ATOM 679 O O . GLY A 1 88 ? -18.405 -12.500 1.358 1.00 37.75 88 GLY A O 1
ATOM 680 N N . ARG A 1 89 ? -19.081 -13.449 -0.564 1.00 44.38 89 ARG A N 1
ATOM 681 C CA . ARG A 1 89 ? -20.422 -13.801 -0.080 1.00 44.38 89 ARG A CA 1
ATOM 682 C C . ARG A 1 89 ? -20.256 -15.018 0.832 1.00 44.38 89 ARG A C 1
ATOM 684 O O . ARG A 1 89 ? -20.172 -16.144 0.362 1.00 44.38 89 ARG A O 1
ATOM 691 N N . GLY A 1 90 ? -20.181 -14.761 2.127 1.00 42.47 90 GLY A N 1
ATOM 692 C CA . GLY A 1 90 ? -20.233 -15.751 3.198 1.00 42.47 90 GLY A CA 1
ATOM 693 C C . GLY A 1 90 ? -20.995 -15.167 4.381 1.00 42.47 90 GLY A C 1
ATOM 694 O O . GLY A 1 90 ? -20.497 -15.165 5.498 1.00 42.47 90 GLY A O 1
ATOM 695 N N . GLY A 1 91 ? -22.157 -14.572 4.104 1.00 41.47 91 GLY A N 1
ATOM 696 C CA . GLY A 1 91 ? -23.065 -14.009 5.097 1.00 41.47 91 GLY A CA 1
ATOM 697 C C . GLY A 1 91 ? -24.476 -14.545 4.873 1.00 41.47 91 GLY A C 1
ATOM 698 O O . GLY A 1 91 ? -25.044 -14.350 3.802 1.00 41.47 91 GLY A O 1
ATOM 699 N N . GLY A 1 92 ? -24.997 -15.221 5.896 1.00 38.31 92 GLY A N 1
ATOM 700 C CA . GLY A 1 92 ? -26.298 -15.890 5.960 1.00 38.31 92 GLY A CA 1
ATOM 701 C C . GLY A 1 92 ? -26.070 -17.308 6.480 1.00 38.31 92 GLY A C 1
ATOM 702 O O . GLY A 1 92 ? -25.814 -18.209 5.700 1.00 38.31 92 GLY A O 1
ATOM 703 N N . GLY A 1 93 ? -25.968 -17.570 7.778 1.00 38.47 93 GLY A N 1
ATOM 704 C CA . GLY A 1 93 ? -26.818 -17.091 8.861 1.00 38.47 93 GLY A CA 1
ATOM 705 C C . GLY A 1 93 ? -27.415 -18.345 9.499 1.00 38.47 93 GLY A C 1
ATOM 706 O O . GLY A 1 93 ? -28.133 -19.089 8.840 1.00 38.47 93 GLY A O 1
ATOM 707 N N . GLY A 1 94 ? -27.043 -18.631 10.746 1.00 45.56 94 GLY A N 1
ATOM 708 C CA . GLY A 1 94 ? -27.672 -19.697 11.518 1.00 45.56 94 GLY A CA 1
ATOM 709 C C . GLY A 1 94 ? -29.126 -19.359 11.870 1.00 45.56 94 GLY A C 1
ATOM 710 O O . GLY A 1 94 ? -29.477 -18.193 12.033 1.00 45.56 94 GLY A O 1
ATOM 711 N N . GLY A 1 95 ? -29.934 -20.409 12.018 1.00 40.50 95 GLY A N 1
ATOM 712 C CA . GLY A 1 95 ? -31.337 -20.404 12.450 1.00 40.50 95 GLY A CA 1
ATOM 713 C C . GLY A 1 95 ? -32.106 -21.410 11.585 1.00 40.50 95 GLY A C 1
ATOM 714 O O . GLY A 1 95 ? -32.169 -21.244 10.381 1.00 40.50 95 GLY A O 1
ATOM 715 N N . GLY A 1 96 ? -32.621 -22.545 12.051 1.00 47.88 96 GLY A N 1
ATOM 716 C CA . GLY A 1 96 ? -33.230 -22.819 13.343 1.00 47.88 96 GLY A CA 1
ATOM 717 C C . GLY A 1 96 ? -34.746 -22.970 13.161 1.00 47.88 96 GLY A C 1
ATOM 718 O O . GLY A 1 96 ? -35.445 -21.976 13.237 1.00 47.88 96 GLY A O 1
ATOM 719 N N . ARG A 1 97 ? -35.202 -24.224 13.000 1.00 50.38 97 ARG A N 1
ATOM 720 C CA . ARG A 1 97 ? -36.554 -24.786 13.264 1.00 50.38 97 ARG A CA 1
ATOM 721 C C . ARG A 1 97 ? -37.794 -24.298 12.475 1.00 50.38 97 ARG A C 1
ATOM 723 O O . ARG A 1 97 ? -38.083 -23.115 12.381 1.00 50.38 97 ARG A O 1
ATOM 730 N N . GLY A 1 98 ? -38.606 -25.298 12.101 1.00 44.12 98 GLY A N 1
ATOM 731 C CA . GLY A 1 98 ? -39.994 -25.239 11.603 1.00 44.12 98 GLY A CA 1
ATOM 732 C C . GLY A 1 98 ? -40.092 -25.931 10.238 1.00 44.12 98 GLY A C 1
ATOM 733 O O . GLY A 1 98 ? -39.333 -25.577 9.352 1.00 44.12 98 GLY A O 1
ATOM 734 N N . GLY A 1 99 ? -40.916 -26.935 9.949 1.00 48.97 99 GLY A N 1
ATOM 735 C CA . GLY A 1 99 ? -42.033 -27.617 10.602 1.00 48.97 99 GLY A CA 1
ATOM 736 C C . GLY A 1 99 ? -42.768 -28.377 9.477 1.00 48.97 99 GLY A C 1
ATOM 737 O O . GLY A 1 99 ? -42.843 -27.851 8.366 1.00 48.97 99 GLY A O 1
ATOM 738 N N . GLY A 1 100 ? -43.247 -29.596 9.738 1.00 45.81 100 GLY A N 1
ATOM 739 C CA . GLY A 1 100 ? -43.927 -30.464 8.767 1.00 45.81 100 GLY A CA 1
ATOM 740 C C . GLY A 1 100 ? -43.781 -31.928 9.133 1.00 45.81 100 GLY A C 1
ATOM 741 O O . GLY A 1 100 ? -42.709 -32.481 8.814 1.00 45.81 100 GLY A O 1
#

pLDDT: mean 83.13, std 16.8, range [37.75, 96.62]

Nearest PDB structures (foldseek):
  8oxh-assembly1_A  TM=4.525E-01  e=2.551E+00  Blumeria hordei

Foldseek 3Di:
DDPVVVVVVVVVDDLQQWFDDQAQDPVGSVFGKTWGWDWDAPDPVGIFIWIWIKTWDDDPPNVPDIDIDTDDIDGDPDDTDRPPNPPDPPDDDDDDDDDD